Protein AF-A0A3B9Y3S6-F1 (afdb_monomer_lite)

Secondary structure (DSSP, 8-state):
--PPPPPPSSEEEEEEEEEEETTEEEEEEEEEEPEEETTEEE----S--TT--EEEEEEEESSS--SSS--SEEEEEEE-----

Radius of gyration: 12.88 Å; chains: 1; bounding box: 34×24×32 Å

Structure (mmCIF, N/CA/C/O backbone):
data_AF-A0A3B9Y3S6-F1
#
_entry.id   AF-A0A3B9Y3S6-F1
#
loop_
_atom_site.group_PDB
_atom_site.id
_atom_site.type_symbol
_atom_site.label_atom_id
_atom_site.label_alt_id
_atom_site.label_comp_id
_atom_site.label_asym_id
_atom_site.label_entity_id
_atom_site.label_seq_id
_atom_site.pdbx_PDB_ins_code
_atom_site.Cartn_x
_atom_site.Cartn_y
_atom_site.Cartn_z
_atom_site.occupancy
_atom_site.B_iso_or_equiv
_atom_site.auth_seq_id
_atom_site.auth_comp_id
_atom_site.auth_asym_id
_atom_site.auth_atom_id
_atom_site.pdbx_PDB_model_num
ATOM 1 N N . MET A 1 1 ? 10.973 6.910 18.883 1.00 42.88 1 MET A N 1
ATOM 2 C CA . MET A 1 1 ? 10.372 6.198 17.736 1.00 42.88 1 MET A CA 1
ATOM 3 C C . MET A 1 1 ? 8.872 6.248 17.932 1.00 42.88 1 MET A C 1
ATOM 5 O O . MET A 1 1 ? 8.380 5.591 18.837 1.00 42.88 1 MET A O 1
ATOM 9 N N . ASN A 1 2 ? 8.169 7.094 17.182 1.00 54.94 2 ASN A N 1
ATOM 10 C CA . ASN A 1 2 ? 6.714 7.167 17.277 1.00 54.94 2 ASN A CA 1
ATOM 11 C C . ASN A 1 2 ? 6.157 6.086 16.349 1.00 54.94 2 ASN A C 1
ATOM 13 O O . ASN A 1 2 ? 6.424 6.126 15.150 1.00 54.94 2 ASN A O 1
ATOM 17 N N . GLY A 1 3 ? 5.475 5.087 16.913 1.00 61.56 3 GLY A N 1
ATOM 18 C CA . GLY A 1 3 ? 4.751 4.089 16.125 1.00 61.56 3 GLY A CA 1
ATOM 19 C C . GLY A 1 3 ? 3.677 4.747 15.255 1.00 61.56 3 GLY A C 1
ATOM 20 O O . GLY A 1 3 ? 3.379 5.935 15.408 1.00 61.56 3 GLY A O 1
ATOM 21 N N . LEU A 1 4 ? 3.093 3.981 14.334 1.00 66.69 4 LEU A N 1
ATOM 22 C CA . LEU A 1 4 ? 1.979 4.481 13.530 1.00 66.69 4 LEU A CA 1
ATOM 23 C C . LEU A 1 4 ? 0.842 4.938 14.460 1.00 66.69 4 LEU A C 1
ATOM 25 O O . LEU A 1 4 ? 0.570 4.250 15.451 1.00 66.69 4 LEU A O 1
ATOM 29 N N . PRO A 1 5 ? 0.184 6.079 14.179 1.00 67.81 5 PRO A N 1
ATOM 30 C CA . PRO A 1 5 ? -0.943 6.517 14.990 1.00 67.81 5 PRO A CA 1
ATOM 31 C C . PRO A 1 5 ? -2.002 5.406 15.042 1.00 67.81 5 PRO A C 1
ATOM 33 O O . PRO A 1 5 ? -2.148 4.633 14.099 1.00 67.81 5 PRO A O 1
ATOM 36 N N . GLN A 1 6 ? -2.743 5.264 16.136 1.00 67.75 6 GLN A N 1
ATOM 37 C CA . GLN A 1 6 ? -3.894 4.361 16.092 1.00 67.75 6 GLN A CA 1
ATOM 38 C C . GLN A 1 6 ? -4.966 4.985 15.187 1.00 67.75 6 GLN A C 1
ATOM 40 O O . GLN A 1 6 ? -5.239 6.180 15.340 1.00 67.75 6 GLN A O 1
ATOM 45 N N . PRO A 1 7 ? -5.563 4.227 14.249 1.00 66.44 7 PRO A N 1
ATOM 46 C CA . PRO A 1 7 ? -6.678 4.730 13.458 1.00 66.44 7 PRO A CA 1
ATOM 47 C C . PRO A 1 7 ? -7.799 5.177 14.407 1.00 66.44 7 PRO A C 1
ATOM 49 O O . PRO A 1 7 ? -8.275 4.389 15.221 1.00 66.44 7 PRO A O 1
ATOM 52 N N . GLN A 1 8 ? -8.193 6.450 14.352 1.00 67.50 8 GLN A N 1
ATOM 53 C CA . GLN A 1 8 ? -9.315 6.967 15.141 1.00 67.50 8 GLN A CA 1
ATOM 54 C C . GLN A 1 8 ? -10.607 6.825 14.330 1.00 67.50 8 GLN A C 1
ATOM 56 O O . GLN A 1 8 ? -10.643 7.233 13.175 1.00 67.50 8 GLN A O 1
ATOM 61 N N . GLY A 1 9 ? -11.680 6.275 14.901 1.00 71.56 9 GLY A N 1
ATOM 62 C CA . GLY A 1 9 ? -12.922 6.015 14.156 1.00 71.56 9 GLY A CA 1
ATOM 63 C C . GLY A 1 9 ? -12.785 4.879 13.128 1.00 71.56 9 GLY A C 1
ATOM 64 O O . GLY A 1 9 ? -11.952 3.991 13.279 1.00 71.56 9 GLY A O 1
ATOM 65 N N . THR A 1 10 ? -13.607 4.883 12.076 1.00 79.81 10 THR A N 1
ATOM 66 C CA . THR A 1 10 ? -13.574 3.892 10.984 1.00 79.81 10 THR A CA 1
ATOM 67 C C . THR A 1 10 ? -12.488 4.226 9.960 1.00 79.81 10 THR A C 1
ATOM 69 O O . THR A 1 10 ? -12.798 4.519 8.813 1.00 79.81 10 THR A O 1
ATOM 72 N N . HIS A 1 11 ? -11.218 4.215 10.365 1.00 85.69 11 HIS A N 1
ATOM 73 C CA . HIS A 1 11 ? -10.083 4.315 9.440 1.00 85.69 11 HIS A CA 1
ATOM 74 C C . HIS A 1 11 ? -9.286 3.014 9.433 1.00 85.69 11 HIS A C 1
ATOM 76 O O . HIS A 1 11 ? -9.210 2.311 10.442 1.00 85.69 11 HIS A O 1
ATOM 82 N N . VAL A 1 12 ? -8.656 2.719 8.301 1.00 90.25 12 VAL A N 1
ATOM 83 C CA . VAL A 1 12 ? -7.794 1.546 8.130 1.00 90.25 12 VAL A CA 1
ATOM 84 C C . VAL A 1 12 ? -6.465 1.951 7.517 1.00 90.25 12 VAL A C 1
ATOM 86 O O . VAL A 1 12 ? -6.381 2.923 6.769 1.00 90.25 12 VAL A O 1
ATOM 89 N N . TYR A 1 13 ? -5.413 1.193 7.813 1.00 92.19 13 TYR A N 1
ATOM 90 C CA . TYR A 1 13 ? -4.161 1.324 7.080 1.00 92.19 13 TYR A CA 1
ATOM 91 C C . TYR A 1 13 ? -4.169 0.422 5.867 1.00 92.19 13 TYR A C 1
ATOM 93 O O . TYR A 1 13 ? -4.514 -0.753 5.970 1.00 92.19 13 TYR A O 1
ATOM 101 N N . GLN A 1 14 ? -3.744 0.963 4.733 1.00 94.00 14 GLN A N 1
ATOM 102 C CA . GLN A 1 14 ? -3.635 0.222 3.491 1.00 94.00 14 GLN A CA 1
ATOM 103 C C . GLN A 1 14 ? -2.247 0.368 2.883 1.00 94.00 14 GLN A C 1
ATOM 105 O O . GLN A 1 14 ? -1.656 1.449 2.884 1.00 94.00 14 GLN A O 1
ATOM 110 N N . GLY A 1 15 ? -1.737 -0.751 2.377 1.00 94.69 15 GLY A N 1
ATOM 111 C CA . GLY A 1 15 ? -0.441 -0.838 1.735 1.00 94.69 15 GLY A CA 1
ATOM 112 C C . GLY A 1 15 ? -0.572 -0.693 0.230 1.00 94.69 15 GLY A C 1
ATOM 113 O O . GLY A 1 15 ? -1.542 -1.158 -0.380 1.00 94.69 15 GLY A O 1
ATOM 114 N N . TRP A 1 16 ? 0.457 -0.107 -0.367 1.00 95.25 16 TRP A N 1
ATOM 115 C CA . TRP A 1 16 ? 0.541 0.123 -1.799 1.00 95.25 16 TRP A CA 1
ATOM 116 C C . TRP A 1 16 ? 1.929 -0.209 -2.317 1.00 95.25 16 TRP A C 1
ATOM 118 O O . TRP A 1 16 ? 2.922 0.124 -1.673 1.00 95.25 16 TRP A O 1
ATOM 128 N N . LEU A 1 17 ? 1.989 -0.801 -3.503 1.00 94.81 17 LEU A N 1
ATOM 129 C CA . LEU A 1 17 ? 3.201 -0.866 -4.309 1.00 94.81 17 LEU A CA 1
ATOM 130 C C . LEU A 1 17 ? 3.114 0.169 -5.425 1.00 94.81 17 LEU A C 1
ATOM 132 O O . LEU A 1 17 ? 2.050 0.364 -6.017 1.00 94.81 17 LEU A O 1
ATOM 136 N N . LEU A 1 18 ? 4.225 0.848 -5.684 1.00 94.50 18 LEU A N 1
ATOM 137 C CA . LEU A 1 18 ? 4.302 1.975 -6.603 1.00 94.50 18 LEU A CA 1
ATOM 138 C C . LEU A 1 18 ? 5.302 1.674 -7.710 1.00 94.50 18 LEU A C 1
ATOM 140 O O . LEU A 1 18 ? 6.437 1.283 -7.430 1.00 94.50 18 LEU A O 1
ATOM 144 N N . HIS A 1 19 ? 4.887 1.918 -8.946 1.00 93.44 19 HIS A N 1
ATOM 145 C CA . HIS A 1 19 ? 5.821 2.131 -10.040 1.00 93.44 19 HIS A CA 1
ATOM 146 C C . HIS A 1 19 ? 6.052 3.629 -10.201 1.00 93.44 19 HIS A C 1
ATOM 148 O O . HIS A 1 19 ? 5.099 4.423 -10.180 1.00 93.44 19 HIS A O 1
ATOM 154 N N . THR A 1 20 ? 7.304 4.022 -10.390 1.00 90.06 20 THR A N 1
ATOM 155 C CA . THR A 1 20 ? 7.697 5.413 -10.566 1.00 90.06 20 THR A CA 1
ATOM 156 C C . THR A 1 20 ? 8.519 5.606 -11.837 1.00 90.06 20 THR A C 1
ATOM 158 O O . THR A 1 20 ? 9.237 4.730 -12.305 1.00 90.06 20 THR A O 1
ATOM 161 N N . ASN A 1 21 ? 8.409 6.795 -12.424 1.00 86.81 21 ASN A N 1
ATOM 162 C CA . ASN A 1 21 ? 9.332 7.282 -13.441 1.00 86.81 21 ASN A CA 1
ATOM 163 C C . ASN A 1 21 ? 9.968 8.571 -12.910 1.00 86.81 21 ASN A C 1
ATOM 165 O O . ASN A 1 21 ? 9.352 9.646 -12.902 1.00 86.81 21 ASN A O 1
ATOM 169 N N . GLY A 1 22 ? 11.177 8.433 -12.361 1.00 82.94 22 GLY A N 1
ATOM 170 C CA . GLY A 1 22 ? 11.825 9.481 -11.582 1.00 82.94 22 GLY A CA 1
ATOM 171 C C . GLY A 1 22 ? 11.031 9.790 -10.311 1.00 82.94 22 GLY A C 1
ATOM 172 O O . GLY A 1 22 ? 10.935 8.961 -9.412 1.00 82.94 22 GLY A O 1
ATOM 173 N N . LYS A 1 23 ? 10.456 10.997 -10.232 1.00 81.12 23 LYS A N 1
ATOM 174 C CA . LYS A 1 23 ? 9.622 11.433 -9.094 1.00 81.12 23 LYS A CA 1
ATOM 175 C C . LYS A 1 23 ? 8.122 11.196 -9.299 1.00 81.12 23 LYS A C 1
ATOM 177 O O . LYS A 1 23 ? 7.352 11.405 -8.367 1.00 81.12 23 LYS A O 1
ATOM 182 N N . ASN A 1 24 ? 7.699 10.800 -10.499 1.00 88.38 24 ASN A N 1
ATOM 183 C CA . ASN A 1 24 ? 6.284 10.654 -10.827 1.00 88.38 24 ASN A CA 1
ATOM 184 C C . ASN A 1 24 ? 5.813 9.230 -10.539 1.00 88.38 24 ASN A C 1
ATOM 186 O O . ASN A 1 24 ? 6.451 8.281 -10.986 1.00 88.38 24 ASN A O 1
ATOM 190 N N . ILE A 1 25 ? 4.685 9.082 -9.844 1.00 89.31 25 ILE A N 1
ATOM 191 C CA . ILE A 1 25 ? 4.001 7.794 -9.675 1.00 89.31 25 ILE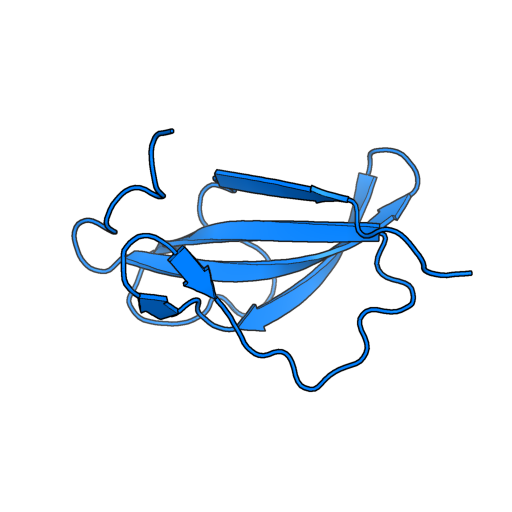 A CA 1
ATOM 192 C C . ILE A 1 25 ? 3.217 7.515 -10.959 1.00 89.31 25 ILE A C 1
ATOM 194 O O . ILE A 1 25 ? 2.368 8.318 -11.341 1.00 89.31 25 ILE A O 1
ATOM 198 N N . ILE A 1 26 ? 3.508 6.397 -11.626 1.00 91.88 26 ILE A N 1
ATOM 199 C CA . ILE A 1 26 ? 2.852 6.018 -12.889 1.00 91.88 26 ILE A CA 1
ATOM 200 C C . ILE A 1 26 ? 1.758 4.971 -12.686 1.00 91.88 26 ILE A C 1
ATOM 202 O O . ILE A 1 26 ? 0.768 4.965 -13.414 1.00 91.88 26 ILE A O 1
ATOM 206 N N . SER A 1 27 ? 1.897 4.109 -11.679 1.00 92.12 27 SER A N 1
ATOM 207 C CA . SER A 1 27 ? 0.848 3.174 -11.288 1.00 92.12 27 SER A CA 1
ATOM 208 C C . SER A 1 27 ? 0.983 2.770 -9.827 1.00 92.12 27 SER A C 1
ATOM 210 O O . SER A 1 27 ? 2.047 2.881 -9.210 1.00 92.12 27 SER A O 1
ATOM 212 N N . VAL A 1 28 ? -0.149 2.349 -9.270 1.00 94.00 28 VAL A N 1
ATOM 213 C CA . VAL A 1 28 ? -0.303 2.005 -7.863 1.00 94.00 28 VAL A CA 1
ATOM 214 C C . VAL A 1 28 ? -1.087 0.707 -7.764 1.00 94.00 28 VAL A C 1
ATOM 216 O O . VAL A 1 28 ? -2.151 0.575 -8.366 1.00 94.00 28 VAL A O 1
ATOM 219 N N . THR A 1 29 ? -0.584 -0.225 -6.966 1.00 93.69 29 THR A N 1
ATOM 220 C CA . THR A 1 29 ? -1.224 -1.514 -6.710 1.00 93.69 29 THR A CA 1
ATOM 221 C C . THR A 1 29 ? -1.536 -1.624 -5.229 1.00 93.69 29 THR A C 1
ATOM 223 O O . THR A 1 29 ? -0.639 -1.499 -4.397 1.00 93.69 29 THR A O 1
ATOM 226 N N . SER A 1 30 ? -2.803 -1.861 -4.882 1.00 93.81 30 SER A N 1
ATOM 227 C CA . SER A 1 30 ? -3.169 -2.189 -3.501 1.00 93.81 30 SER A CA 1
ATOM 228 C C . SER A 1 30 ? -2.604 -3.556 -3.128 1.00 93.81 30 SER A C 1
ATOM 230 O O . SER A 1 30 ? -2.806 -4.526 -3.859 1.00 93.81 30 SER A O 1
ATOM 232 N N . ILE A 1 31 ? -1.934 -3.636 -1.979 1.00 92.94 31 ILE A N 1
ATOM 233 C CA . ILE A 1 31 ? -1.464 -4.906 -1.402 1.00 92.94 31 ILE A CA 1
ATOM 234 C C . ILE A 1 31 ? -2.259 -5.329 -0.167 1.00 92.94 31 ILE A C 1
ATOM 236 O O . ILE A 1 31 ? -1.920 -6.322 0.469 1.00 92.94 31 ILE A O 1
ATOM 240 N N . GLY A 1 32 ? -3.341 -4.607 0.141 1.00 92.31 32 GLY A N 1
ATOM 241 C CA . GLY A 1 32 ? -4.285 -4.948 1.200 1.00 92.31 32 GLY A CA 1
ATOM 242 C C . GLY A 1 32 ? -4.166 -4.098 2.463 1.00 92.31 32 GLY A C 1
ATOM 243 O O . GLY A 1 32 ? -3.366 -3.163 2.557 1.00 92.31 32 GLY A O 1
ATOM 244 N N . LEU A 1 33 ? -5.028 -4.419 3.427 1.00 93.25 33 LEU A N 1
ATOM 245 C CA . LEU A 1 33 ? -5.086 -3.749 4.722 1.00 93.25 33 LEU A CA 1
ATOM 246 C C . LEU A 1 33 ? -3.951 -4.231 5.628 1.00 93.25 33 LEU A C 1
ATOM 248 O O . LEU A 1 33 ? -3.648 -5.424 5.671 1.00 93.25 33 LEU A O 1
ATOM 252 N N . LEU A 1 34 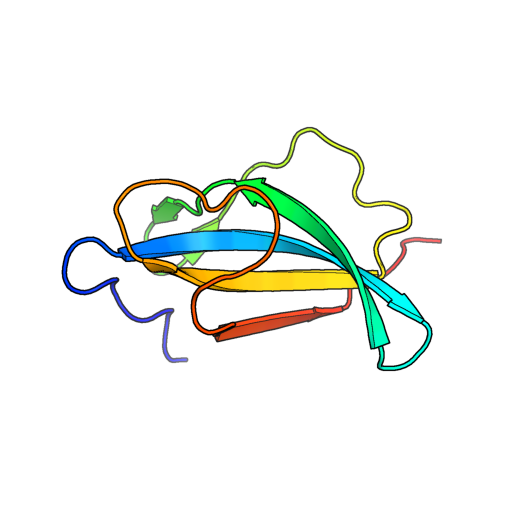? -3.333 -3.304 6.358 1.00 92.00 34 LEU A N 1
ATOM 253 C CA . LEU A 1 34 ? -2.287 -3.635 7.315 1.00 92.00 34 LEU A CA 1
ATOM 254 C C . LEU A 1 34 ? -2.913 -4.076 8.635 1.00 92.00 34 LEU A C 1
ATOM 256 O O . LEU A 1 34 ? -3.787 -3.406 9.187 1.00 92.00 34 LEU A O 1
ATOM 260 N N . ASN A 1 35 ? -2.379 -5.160 9.183 1.00 88.06 35 ASN A N 1
ATOM 261 C CA . ASN A 1 35 ? -2.642 -5.577 10.549 1.00 88.06 35 ASN A CA 1
ATOM 262 C C . ASN A 1 35 ? -1.653 -4.884 11.479 1.00 88.06 35 ASN A C 1
ATOM 264 O O . ASN A 1 35 ? -0.448 -4.905 11.233 1.00 88.06 35 ASN A O 1
ATOM 268 N N . ILE A 1 36 ? -2.154 -4.284 12.558 1.00 84.19 36 ILE A N 1
ATOM 269 C CA . ILE A 1 36 ? -1.313 -3.683 13.593 1.00 84.19 36 ILE A CA 1
ATOM 270 C C . ILE A 1 36 ? -1.148 -4.700 14.717 1.00 84.19 36 ILE A C 1
ATOM 272 O O . ILE A 1 36 ? -2.120 -5.131 15.332 1.00 84.19 36 ILE A O 1
ATOM 276 N N . THR A 1 37 ? 0.087 -5.075 15.019 1.00 83.00 37 THR A N 1
ATOM 277 C CA . THR A 1 37 ? 0.418 -5.944 16.150 1.00 83.00 37 THR A CA 1
ATOM 278 C C . THR A 1 37 ? 1.630 -5.367 16.865 1.00 83.00 37 THR A C 1
ATOM 280 O O . THR A 1 37 ? 2.666 -5.131 16.249 1.00 83.00 37 THR A O 1
ATOM 283 N N . ASN A 1 38 ? 1.497 -5.088 18.167 1.00 82.06 38 ASN A N 1
ATOM 284 C CA . ASN A 1 38 ? 2.562 -4.508 19.001 1.00 82.06 38 ASN A CA 1
ATOM 285 C C . ASN A 1 38 ? 3.195 -3.236 18.399 1.00 82.06 38 ASN A C 1
ATOM 287 O O . ASN A 1 38 ? 4.413 -3.080 18.375 1.00 82.06 38 ASN A O 1
ATOM 291 N N . GLY A 1 39 ? 2.366 -2.341 17.849 1.00 75.81 39 GLY A N 1
ATOM 292 C CA . GLY A 1 39 ? 2.821 -1.090 17.224 1.00 75.81 39 GLY A CA 1
ATOM 293 C C . GLY A 1 39 ? 3.502 -1.253 15.860 1.00 75.81 39 GLY A C 1
ATOM 294 O O . GLY A 1 39 ? 3.882 -0.255 15.251 1.00 75.81 39 GLY A O 1
ATOM 295 N N . THR A 1 40 ? 3.623 -2.483 15.358 1.00 81.12 40 THR A N 1
ATOM 296 C CA . THR A 1 40 ? 4.124 -2.788 14.015 1.00 81.12 40 THR A CA 1
ATOM 297 C C . THR A 1 40 ? 2.944 -3.030 13.089 1.00 81.12 40 THR A C 1
ATOM 299 O O . THR A 1 40 ? 2.072 -3.834 13.408 1.00 81.12 40 THR A O 1
ATOM 302 N N . ALA A 1 41 ? 2.911 -2.350 11.945 1.00 83.94 41 ALA A N 1
ATOM 303 C CA . ALA A 1 41 ? 1.926 -2.621 10.907 1.00 83.94 41 ALA A CA 1
ATOM 304 C C . ALA A 1 41 ? 2.542 -3.512 9.826 1.00 83.94 41 ALA A C 1
ATOM 306 O O . ALA A 1 41 ? 3.623 -3.215 9.316 1.00 83.94 41 ALA A O 1
ATOM 307 N N . SER A 1 42 ? 1.862 -4.602 9.486 1.00 88.62 42 SER A N 1
ATOM 308 C CA . SER A 1 42 ? 2.330 -5.572 8.500 1.00 88.62 42 SER A CA 1
ATOM 309 C C . SER A 1 42 ? 1.204 -6.017 7.576 1.00 88.62 42 SER A C 1
ATOM 311 O O . SER A 1 42 ? 0.029 -6.040 7.941 1.00 88.62 42 SER A O 1
ATOM 313 N N . VAL A 1 43 ? 1.572 -6.377 6.351 1.00 89.94 43 VAL A N 1
ATOM 314 C CA . VAL A 1 43 ? 0.674 -6.982 5.370 1.00 89.94 43 VAL A CA 1
ATOM 315 C C . VAL A 1 43 ? 1.440 -8.074 4.640 1.00 89.94 43 VAL A C 1
ATOM 317 O O . VAL A 1 43 ? 2.609 -7.903 4.298 1.00 89.94 43 VAL A O 1
ATOM 320 N N . SER A 1 44 ? 0.795 -9.221 4.447 1.00 88.31 44 SER A N 1
ATOM 321 C CA . SER A 1 44 ? 1.350 -10.297 3.629 1.00 88.31 44 SER A CA 1
ATOM 322 C C . SER A 1 44 ? 0.876 -10.101 2.200 1.00 88.31 44 SER A C 1
ATOM 324 O O . SER A 1 44 ? -0.321 -10.163 1.932 1.00 88.31 44 SER A O 1
ATOM 326 N N . PHE A 1 45 ? 1.813 -9.865 1.289 1.00 88.06 45 PHE A N 1
ATOM 327 C CA . PHE A 1 45 ? 1.530 -9.772 -0.134 1.00 88.06 45 PHE A CA 1
ATOM 328 C C . PHE A 1 45 ? 2.013 -11.047 -0.822 1.00 88.06 45 PHE A C 1
ATOM 330 O O . PHE A 1 45 ? 3.202 -11.349 -0.803 1.00 88.06 45 PHE A O 1
ATOM 337 N N . SER A 1 46 ? 1.090 -11.809 -1.410 1.00 86.38 46 SER A N 1
ATOM 338 C CA . SER A 1 46 ? 1.399 -13.072 -2.096 1.00 86.38 46 SER A CA 1
ATOM 339 C C . SER A 1 46 ? 1.898 -12.887 -3.534 1.00 86.38 46 SER A C 1
ATOM 341 O O . SER A 1 46 ? 2.179 -13.872 -4.213 1.00 86.38 46 SER A O 1
ATOM 343 N N . GLY A 1 47 ? 1.943 -11.648 -4.030 1.00 87.50 47 GLY A N 1
ATOM 344 C CA . GLY A 1 47 ? 2.431 -11.325 -5.366 1.00 87.50 47 GLY A CA 1
ATOM 345 C C . GLY A 1 47 ? 3.936 -11.063 -5.406 1.00 87.50 47 GLY A C 1
ATOM 346 O O . GLY A 1 47 ? 4.631 -11.092 -4.392 1.00 87.50 47 GLY A O 1
ATOM 347 N N . ASN A 1 48 ? 4.435 -10.769 -6.605 1.00 88.12 48 ASN A N 1
ATOM 348 C CA . ASN A 1 48 ? 5.826 -10.384 -6.800 1.00 88.12 48 ASN A CA 1
ATOM 349 C C . ASN A 1 48 ? 6.003 -8.870 -6.595 1.00 88.12 48 ASN A C 1
ATOM 351 O O . ASN A 1 48 ? 5.240 -8.073 -7.141 1.00 88.12 48 ASN A O 1
ATOM 355 N N . VAL A 1 49 ? 7.019 -8.489 -5.822 1.00 89.75 49 VAL A N 1
ATOM 356 C CA . VAL A 1 49 ? 7.422 -7.090 -5.612 1.00 89.75 49 VAL A CA 1
ATOM 357 C C . VAL A 1 49 ? 8.487 -6.622 -6.612 1.00 89.75 49 VAL A C 1
ATOM 359 O O . VAL A 1 49 ? 8.767 -5.428 -6.689 1.00 89.75 49 VAL A O 1
ATOM 362 N N . SER A 1 50 ? 9.079 -7.528 -7.398 1.00 89.25 50 SER A N 1
ATOM 363 C CA . SER A 1 50 ? 10.009 -7.182 -8.475 1.00 89.25 50 SER A CA 1
ATOM 364 C C . SER A 1 50 ? 9.349 -6.255 -9.493 1.00 89.25 50 SER A C 1
ATOM 366 O O . SER A 1 50 ? 8.221 -6.483 -9.925 1.00 89.25 50 SER A O 1
ATOM 368 N N . GLY A 1 51 ? 10.087 -5.225 -9.904 1.00 88.50 51 GLY A N 1
ATOM 369 C CA . GLY A 1 51 ? 9.623 -4.220 -10.861 1.00 88.50 51 GLY A CA 1
ATOM 370 C C . GLY A 1 51 ? 8.910 -3.024 -10.230 1.00 88.50 51 GLY A C 1
ATOM 371 O O . GLY A 1 51 ? 8.750 -2.023 -10.917 1.00 88.50 51 GLY A O 1
ATOM 372 N N . TYR A 1 52 ? 8.530 -3.088 -8.950 1.00 93.06 52 TYR A N 1
ATOM 373 C CA . TYR A 1 52 ? 8.084 -1.913 -8.200 1.00 93.06 52 TYR A CA 1
ATOM 374 C C . TYR A 1 52 ? 9.275 -1.146 -7.623 1.00 93.06 52 TYR A C 1
ATOM 376 O O . TYR A 1 52 ? 10.296 -1.732 -7.254 1.00 93.06 52 TYR A O 1
ATOM 384 N N . ASP A 1 53 ? 9.113 0.166 -7.497 1.00 93.50 53 ASP A N 1
ATOM 385 C CA . ASP A 1 53 ? 10.169 1.086 -7.070 1.00 93.50 53 ASP A CA 1
ATOM 386 C C . ASP A 1 53 ? 10.038 1.463 -5.591 1.00 93.50 53 ASP A C 1
ATOM 388 O O . ASP A 1 53 ? 11.020 1.763 -4.906 1.00 93.50 53 ASP A O 1
ATOM 392 N N . ALA A 1 54 ? 8.809 1.457 -5.075 1.00 93.12 54 ALA A N 1
ATOM 393 C CA . ALA A 1 54 ? 8.516 1.854 -3.708 1.00 93.12 54 ALA A CA 1
ATOM 394 C C . ALA A 1 54 ? 7.282 1.145 -3.143 1.00 93.12 54 ALA A C 1
ATOM 396 O O . ALA A 1 54 ? 6.420 0.652 -3.872 1.00 93.12 54 ALA A O 1
ATOM 397 N N . ALA A 1 55 ? 7.193 1.151 -1.817 1.00 93.69 55 ALA A N 1
ATOM 398 C CA . ALA A 1 55 ? 6.003 0.811 -1.062 1.00 93.69 55 ALA A CA 1
ATOM 399 C C . ALA A 1 55 ? 5.526 2.033 -0.269 1.00 93.69 55 ALA A C 1
ATOM 401 O O . ALA A 1 55 ? 6.335 2.811 0.243 1.00 93.69 55 ALA A O 1
ATOM 402 N N . ALA A 1 56 ? 4.214 2.193 -0.144 1.00 93.62 56 ALA A N 1
ATOM 403 C CA . ALA A 1 56 ? 3.601 3.252 0.643 1.00 93.62 56 ALA A CA 1
ATOM 404 C C . ALA A 1 56 ? 2.523 2.704 1.576 1.00 93.62 56 ALA A C 1
ATOM 406 O O . ALA A 1 56 ? 1.915 1.667 1.311 1.00 93.62 56 ALA A O 1
ATOM 407 N N . VAL A 1 57 ? 2.267 3.437 2.656 1.00 93.19 57 VAL A N 1
ATOM 408 C CA . VAL A 1 57 ? 1.150 3.196 3.571 1.00 93.19 57 VAL A CA 1
ATOM 409 C C . VAL A 1 57 ? 0.288 4.444 3.600 1.00 93.19 57 VAL A C 1
ATOM 411 O O . VAL A 1 57 ? 0.799 5.544 3.827 1.00 93.19 57 VAL A O 1
ATOM 414 N N . SER A 1 58 ? -1.014 4.277 3.395 1.00 93.50 58 SER A N 1
ATOM 415 C CA . SER A 1 58 ? -1.998 5.341 3.577 1.00 93.50 58 SER A CA 1
ATOM 416 C C . SER A 1 58 ? -2.980 5.016 4.694 1.00 93.50 58 SER A C 1
ATOM 418 O O . SER A 1 58 ? -3.221 3.851 5.018 1.00 93.50 58 SER A O 1
ATOM 420 N N . MET A 1 59 ? -3.536 6.069 5.288 1.00 92.00 59 MET A N 1
ATOM 421 C CA . MET A 1 59 ? -4.648 5.986 6.230 1.00 92.00 59 MET A CA 1
ATOM 422 C C . MET A 1 59 ? -5.952 6.226 5.473 1.00 92.00 59 MET A C 1
ATOM 424 O O . MET A 1 59 ? -6.291 7.370 5.182 1.00 92.00 59 MET A O 1
ATOM 428 N N . GLU A 1 60 ? -6.664 5.163 5.124 1.00 92.81 60 GLU A N 1
ATOM 429 C CA . GLU A 1 60 ? -7.872 5.224 4.304 1.00 92.81 60 GLU A CA 1
ATOM 430 C C . GLU A 1 60 ? -9.136 5.453 5.148 1.00 92.81 60 GLU A C 1
ATOM 432 O O . GLU A 1 60 ? -9.228 4.955 6.277 1.00 92.81 60 GLU A O 1
ATOM 437 N N . PRO A 1 61 ? -10.126 6.191 4.612 1.00 89.38 61 PRO A N 1
ATOM 438 C CA . PRO A 1 61 ? -11.422 6.347 5.252 1.00 89.38 61 PRO A CA 1
ATOM 439 C C . PRO A 1 61 ? -12.286 5.095 5.076 1.00 89.38 61 PRO A C 1
ATOM 441 O O . PRO A 1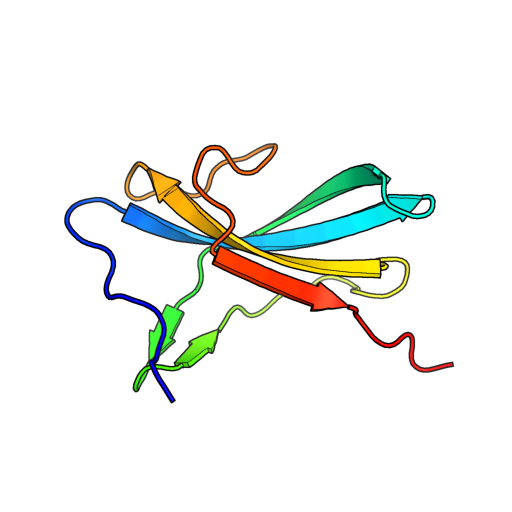 61 ? -12.342 4.491 4.005 1.00 89.38 61 PRO A O 1
ATOM 444 N N . GLY A 1 62 ? -13.060 4.775 6.106 1.00 85.19 62 GLY A N 1
ATOM 445 C CA . GLY A 1 62 ? -13.938 3.614 6.136 1.00 85.19 62 GLY A CA 1
ATOM 446 C C . GLY A 1 62 ? -13.226 2.325 6.570 1.00 85.19 62 GLY A C 1
ATOM 447 O O . GLY A 1 62 ? -12.006 2.278 6.702 1.00 85.19 62 GLY A O 1
ATOM 448 N N . PRO A 1 63 ? -13.994 1.249 6.808 1.00 85.75 63 PRO A N 1
ATOM 449 C CA . PRO A 1 63 ? -13.457 -0.019 7.302 1.00 85.75 63 PRO A CA 1
ATOM 450 C C . PRO A 1 63 ? -12.900 -0.937 6.198 1.00 85.75 63 PRO A C 1
ATOM 452 O O . PRO A 1 63 ? -12.547 -2.079 6.479 1.00 85.75 63 PRO A O 1
ATOM 455 N N . VAL A 1 64 ? -12.872 -0.493 4.937 1.00 87.38 64 VAL A N 1
ATOM 456 C CA . VAL A 1 64 ? -12.561 -1.340 3.772 1.00 87.38 64 VAL A CA 1
ATOM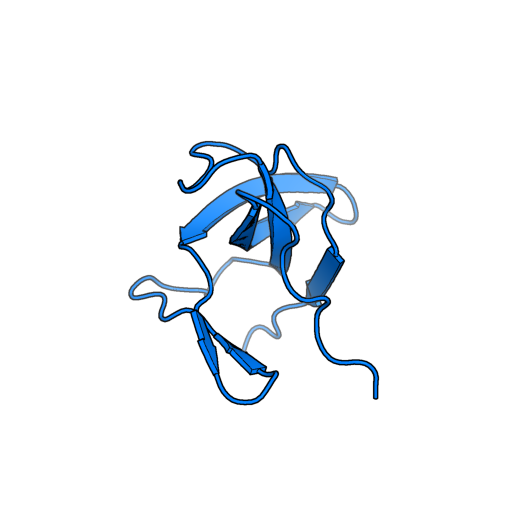 457 C C . VAL A 1 64 ? -11.425 -0.765 2.939 1.00 87.38 64 VAL A C 1
ATOM 459 O O . VAL A 1 64 ? -11.194 0.441 2.935 1.00 87.38 64 VAL A O 1
ATOM 462 N N . ALA A 1 65 ? -10.745 -1.637 2.194 1.00 87.38 65 ALA A N 1
ATOM 463 C CA . ALA A 1 65 ? -9.684 -1.230 1.286 1.00 87.38 65 ALA A CA 1
ATOM 464 C C . ALA A 1 65 ? -10.212 -0.358 0.134 1.00 87.38 65 ALA A C 1
ATOM 466 O O . ALA A 1 65 ? -11.226 -0.661 -0.502 1.00 87.38 65 ALA A O 1
ATOM 467 N N . THR A 1 66 ? -9.466 0.690 -0.190 1.00 89.56 66 THR A N 1
ATOM 468 C CA . THR A 1 66 ? -9.673 1.521 -1.368 1.00 89.56 66 THR A CA 1
ATOM 469 C C . THR A 1 66 ? -9.111 0.825 -2.620 1.00 89.56 66 THR A C 1
ATOM 471 O O . THR A 1 66 ? -7.963 0.382 -2.616 1.00 89.56 66 THR A O 1
ATOM 474 N N . PRO A 1 67 ? -9.870 0.735 -3.730 1.00 80.31 67 PRO A N 1
ATOM 475 C CA . PRO A 1 67 ? -9.550 -0.211 -4.805 1.00 80.31 67 PRO A CA 1
ATOM 476 C C . PRO A 1 67 ? -8.526 0.250 -5.855 1.00 80.31 67 PRO A C 1
ATOM 478 O O . PRO A 1 67 ? -7.948 -0.600 -6.519 1.00 80.31 67 PRO A O 1
ATOM 481 N N . LYS A 1 68 ? -8.330 1.557 -6.081 1.00 83.62 68 LYS A N 1
ATOM 482 C CA . LYS A 1 68 ? -7.588 2.047 -7.271 1.00 83.62 68 LYS A CA 1
ATOM 483 C C . LYS A 1 68 ? -6.361 2.901 -6.963 1.00 83.62 68 LYS A C 1
ATOM 485 O O . LYS A 1 68 ? -5.380 2.838 -7.690 1.00 83.62 68 LYS A O 1
ATOM 490 N N . ALA A 1 69 ? -6.440 3.720 -5.927 1.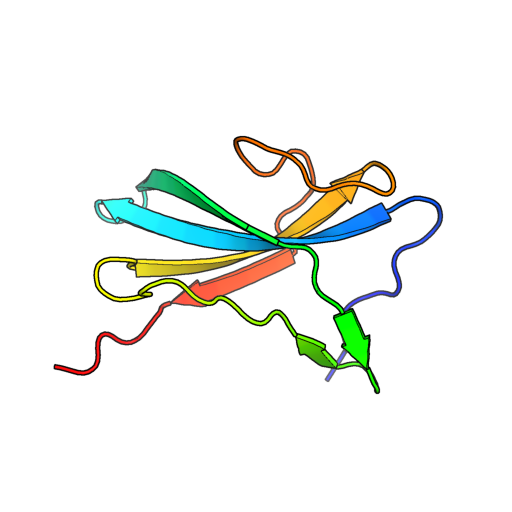00 89.12 69 ALA A N 1
ATOM 491 C CA . ALA A 1 69 ? -5.385 4.624 -5.490 1.00 89.12 69 ALA A CA 1
ATOM 492 C C . ALA A 1 69 ? -5.696 5.066 -4.055 1.00 89.12 69 ALA A C 1
ATOM 494 O O . ALA A 1 6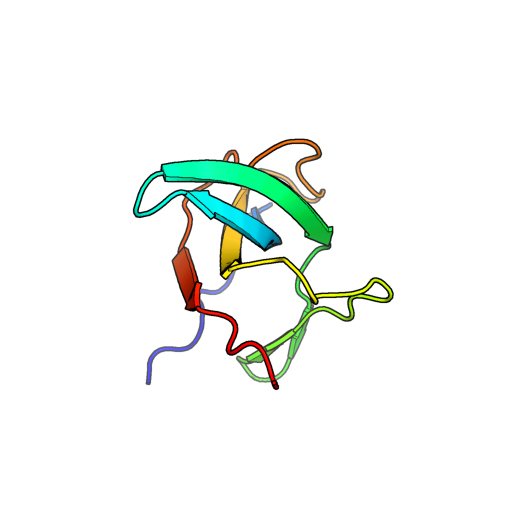9 ? -6.868 4.994 -3.671 1.00 89.12 69 ALA A O 1
ATOM 495 N N . PRO A 1 70 ? -4.705 5.543 -3.285 1.00 90.00 70 PRO A N 1
ATOM 496 C CA . PRO A 1 70 ? -4.955 6.121 -1.973 1.00 90.00 70 PRO A CA 1
ATOM 497 C C . PRO A 1 70 ? -5.995 7.244 -2.057 1.00 90.00 70 PRO A C 1
ATOM 499 O O . PRO A 1 70 ? -5.859 8.153 -2.877 1.00 90.00 70 PRO A O 1
ATOM 502 N N . LYS A 1 71 ? -7.042 7.181 -1.229 1.00 91.44 71 LYS A N 1
ATOM 503 C CA . LYS A 1 71 ? -7.966 8.312 -1.017 1.00 91.44 71 LYS A CA 1
ATOM 504 C C . LYS A 1 71 ? -7.596 9.101 0.227 1.00 91.44 71 LYS A C 1
ATOM 506 O O . LYS A 1 71 ? -7.959 10.269 0.340 1.00 91.44 71 LYS A O 1
ATOM 511 N N . GLY A 1 72 ? -6.930 8.443 1.167 1.00 88.75 72 GLY A N 1
ATOM 512 C CA . GLY A 1 72 ? -6.451 9.055 2.386 1.00 88.75 72 GLY A CA 1
ATOM 513 C C . GLY A 1 72 ? -5.021 9.565 2.281 1.00 88.75 72 GLY A C 1
ATOM 514 O O . GLY A 1 72 ? -4.350 9.449 1.253 1.00 88.75 72 GLY A O 1
ATOM 515 N N . SER A 1 73 ? -4.539 10.123 3.387 1.00 90.31 73 SER A N 1
ATOM 516 C CA . SER A 1 73 ? -3.169 10.617 3.480 1.00 90.31 73 SER A CA 1
ATOM 517 C C . SER A 1 73 ? -2.178 9.461 3.419 1.00 90.31 73 SER A C 1
ATOM 519 O O . SER A 1 73 ? -2.293 8.493 4.174 1.00 90.31 73 SER A O 1
ATOM 521 N N . VAL A 1 74 ? -1.167 9.586 2.559 1.00 91.19 74 VAL A N 1
ATOM 522 C CA . VAL A 1 74 ? 0.023 8.731 2.602 1.00 91.19 74 VAL A CA 1
ATOM 523 C C . VAL A 1 74 ? 0.863 9.156 3.802 1.00 91.19 74 VAL A C 1
ATOM 525 O O . VAL A 1 74 ? 1.254 10.316 3.911 1.00 91.19 74 VAL A O 1
ATOM 528 N N . ILE A 1 75 ? 1.119 8.220 4.711 1.00 90.12 75 ILE A N 1
ATOM 529 C CA . ILE A 1 75 ? 1.789 8.475 5.994 1.00 90.12 75 ILE A CA 1
ATOM 530 C C . ILE A 1 75 ? 3.157 7.804 6.105 1.00 90.12 75 ILE A C 1
ATOM 532 O O . ILE A 1 75 ? 3.935 8.138 6.994 1.00 90.12 75 ILE A O 1
ATOM 536 N N . ALA A 1 76 ? 3.463 6.868 5.207 1.00 90.25 76 ALA A N 1
ATOM 537 C CA . ALA A 1 76 ? 4.789 6.288 5.079 1.00 90.25 76 ALA A CA 1
ATOM 538 C C . ALA A 1 76 ? 5.081 5.968 3.613 1.00 90.25 76 ALA A C 1
ATOM 540 O O . ALA A 1 76 ? 4.190 5.567 2.863 1.00 90.25 76 ALA A O 1
ATOM 541 N N . LEU A 1 77 ? 6.343 6.129 3.228 1.00 91.12 77 LEU A N 1
ATOM 542 C CA . LEU A 1 77 ? 6.870 5.811 1.908 1.00 91.12 77 LEU A CA 1
ATOM 543 C C . LEU A 1 77 ? 8.279 5.244 2.086 1.00 91.12 77 LEU A C 1
ATOM 545 O O . LEU A 1 77 ? 9.076 5.801 2.841 1.00 91.12 77 LEU A O 1
ATOM 549 N N . GLY A 1 78 ? 8.591 4.159 1.386 1.00 90.19 78 GLY A N 1
ATOM 550 C CA . GLY A 1 78 ? 9.920 3.560 1.382 1.00 90.19 78 GLY A CA 1
ATOM 551 C C . GLY A 1 78 ? 10.273 3.017 0.006 1.00 90.19 78 GLY A C 1
ATOM 552 O O . GLY A 1 78 ? 9.454 2.360 -0.632 1.00 90.19 78 GLY A O 1
ATOM 553 N N . SER A 1 79 ? 11.492 3.284 -0.455 1.00 90.75 79 SER A N 1
ATOM 554 C CA . SER A 1 79 ? 12.013 2.689 -1.686 1.00 90.75 79 SER A CA 1
ATOM 555 C C . SER A 1 79 ? 12.236 1.191 -1.496 1.00 90.75 79 SER A C 1
ATOM 557 O O . SER A 1 79 ? 12.780 0.761 -0.475 1.00 90.75 79 SER A O 1
ATOM 559 N N . LEU A 1 80 ? 11.859 0.400 -2.493 1.00 89.19 80 LEU A N 1
ATOM 560 C CA . LEU A 1 80 ? 12.183 -1.018 -2.530 1.00 89.19 80 LEU A CA 1
ATOM 561 C C . LEU A 1 80 ? 13.577 -1.161 -3.135 1.00 89.19 80 LEU A C 1
ATOM 563 O O . LEU A 1 80 ? 13.842 -0.694 -4.241 1.00 89.19 80 LEU A O 1
ATOM 567 N N . LYS A 1 81 ? 14.498 -1.791 -2.402 1.00 76.50 81 LYS A N 1
ATOM 568 C CA . LYS A 1 81 ? 15.768 -2.197 -3.003 1.00 76.50 81 LYS A CA 1
ATOM 569 C C . LYS A 1 81 ? 15.476 -3.366 -3.928 1.00 76.50 81 LYS A C 1
ATOM 571 O O . LYS A 1 81 ? 15.096 -4.433 -3.454 1.00 76.50 81 LYS A O 1
ATOM 576 N N . GLN A 1 82 ? 15.684 -3.172 -5.226 1.00 63.12 82 GLN A N 1
ATOM 577 C CA . GLN A 1 82 ? 15.814 -4.303 -6.130 1.00 63.12 82 GLN A CA 1
ATOM 578 C C . GLN A 1 82 ? 17.040 -5.098 -5.679 1.00 63.12 82 GLN A C 1
ATOM 580 O O . GLN A 1 82 ? 18.168 -4.607 -5.723 1.00 63.12 82 GLN A O 1
ATOM 585 N N . THR A 1 83 ? 16.814 -6.301 -5.162 1.00 52.81 83 THR A N 1
ATOM 586 C CA . THR A 1 83 ? 17.873 -7.304 -5.087 1.00 52.81 83 THR A CA 1
ATOM 587 C C . THR A 1 83 ? 18.209 -7.674 -6.525 1.00 52.81 83 THR A C 1
ATOM 589 O O . THR A 1 83 ? 17.365 -8.256 -7.208 1.00 52.81 83 THR A O 1
ATOM 592 N N . ALA A 1 84 ? 19.378 -7.219 -6.980 1.00 44.34 84 ALA A N 1
ATOM 593 C CA . ALA A 1 84 ? 19.984 -7.617 -8.246 1.00 44.34 84 ALA A CA 1
ATOM 594 C C . ALA A 1 84 ? 20.276 -9.122 -8.273 1.00 44.34 84 ALA A C 1
ATOM 596 O O . ALA A 1 84 ? 20.549 -9.681 -7.183 1.00 44.34 84 ALA A O 1
#

Foldseek 3Di:
DDFDDDQDDFKFKWKWFFADDVPHTPAIATQFTWDADPSDTDGDRPDDNPRTFKMWIFTAGGNGDDGGDHPGDTDDMDTDDPPD

Sequence (84 aa):
MNGLPQPQGTHVYQGWLLHTNGKNIISVTSIGLLNITNGTASVSFSGNVSGYDAAAVSMEPGPVATPKAPKGSVIALGSLKQTA

pLDDT: mean 85.06, std 11.33, range [42.88, 95.25]